Protein AF-A0A4Y7KXY8-F1 (afdb_monomer)

Sequence (74 aa):
MVSHHLDKNILEDVSSAESRIRAETIAAEDILRDLGAISIISSDSQA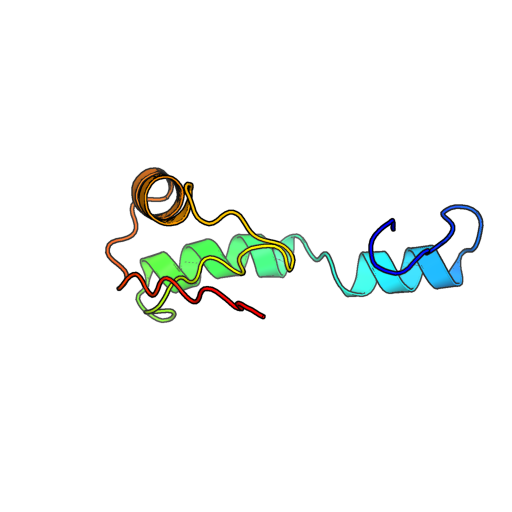MGRIGEVMQRTRAEGDTTMMEIIVIGN

Secondary structure (DSSP, 8-state):
-TTTT--TTSHHHHHHHHTT--HHHHHHHHHHHHTTS--EEE--BTTTB-TTTHHHHHHHHT--PEEE------

Foldseek 3Di:
DPVVPQDPVD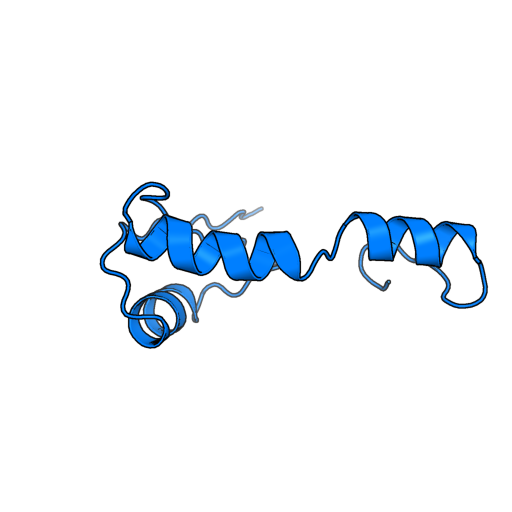VVSVVVVDVPDDPVVVVVVLVCQVVCVPQEDEACPPNPGDQPCRVVVCVVSVGPHDYDYDDPDD

Solvent-accessible surface area (backbone atoms only — not comparable to full-atom values): 4566 Å² total; per-residue (Å²): 89,77,97,77,70,43,49,86,88,39,69,68,43,42,51,60,48,54,76,67,66,48,71,67,62,56,59,48,46,56,56,35,37,73,71,56,76,45,52,71,49,68,16,46,28,90,77,84,38,48,68,89,43,46,70,60,51,41,55,73,74,70,47,87,55,48,77,44,84,50,72,74,69,135

Organism: Papaver somniferum (NCBI:txid3469)

InterPro domains:
  IPR006680 Amidohydrolase-related [PF01979] (2-59)
  IPR017951 Urease alpha subunit, C-terminal [PS51368] (1-58)
  IPR032466 Metal-dependent hydrolase [SSF51556] (1-62)
  IPR050112 Urease Alpha Subunit [PTHR43440] (1-63)

Radius of gyration: 15.08 Å; Cα contacts (8 Å, |Δi|>4): 72; chains: 1; bounding box: 34×24×38 Å

Nearest PDB structures (foldseek):
  7vai-assembly1_H  TM=4.097E-01  e=4.320E+00  Thermus thermophilus HB8
  3ag5-assembly1_B  TM=5.072E-01  e=8.574E+00  Staphylococcus aureus subsp. aureus NCTC 8325

Mean predicted aligned error: 6.23 Å

Structure (mmCIF, N/CA/C/O backbone):
data_AF-A0A4Y7KXY8-F1
#
_entry.id   AF-A0A4Y7KXY8-F1
#
loop_
_atom_site.group_PDB
_atom_site.id
_atom_site.type_symbol
_atom_site.label_atom_id
_atom_site.label_alt_id
_atom_site.label_comp_id
_atom_site.label_asym_id
_atom_site.label_entity_id
_atom_site.label_seq_id
_atom_site.pdbx_PDB_ins_code
_atom_site.Cartn_x
_atom_site.Cartn_y
_atom_site.Cartn_z
_atom_site.occupancy
_atom_site.B_iso_or_equiv
_atom_site.auth_seq_id
_atom_site.auth_comp_id
_atom_site.auth_asym_id
_atom_site.auth_atom_id
_atom_site.pdbx_PDB_model_num
ATOM 1 N N . MET A 1 1 ? 8.016 1.551 -11.530 1.00 78.50 1 MET A N 1
ATOM 2 C CA . MET A 1 1 ? 9.053 1.702 -12.576 1.00 78.50 1 MET A CA 1
ATOM 3 C C . MET A 1 1 ? 10.350 2.287 -12.027 1.00 78.50 1 MET A C 1
ATOM 5 O O . MET A 1 1 ? 11.337 1.577 -12.032 1.00 78.50 1 MET A O 1
ATOM 9 N N . VAL A 1 2 ? 10.364 3.504 -11.471 1.00 87.06 2 VAL A N 1
ATOM 10 C CA . VAL A 1 2 ? 11.620 4.200 -11.104 1.00 87.06 2 VAL A CA 1
ATOM 11 C C . VAL A 1 2 ? 12.388 3.578 -9.926 1.00 87.06 2 VAL A C 1
ATOM 13 O O . VAL A 1 2 ? 13.576 3.329 -10.059 1.00 87.06 2 VAL A O 1
ATOM 16 N N . SER A 1 3 ? 11.733 3.273 -8.798 1.00 84.19 3 SER A N 1
ATOM 17 C CA . SER A 1 3 ? 12.418 2.765 -7.586 1.00 84.19 3 SER A CA 1
ATOM 18 C C . SER A 1 3 ? 13.169 1.438 -7.804 1.00 84.19 3 SER A C 1
ATOM 20 O O . SER A 1 3 ? 14.199 1.189 -7.186 1.00 84.19 3 SER A O 1
ATOM 22 N N . HIS A 1 4 ? 12.696 0.614 -8.739 1.00 88.88 4 HIS A N 1
ATOM 23 C CA . HIS A 1 4 ? 13.313 -0.664 -9.097 1.00 88.88 4 HIS A CA 1
ATOM 24 C C . HIS A 1 4 ? 14.002 -0.641 -10.469 1.00 88.88 4 HIS A C 1
ATOM 26 O O . HIS A 1 4 ? 14.381 -1.696 -10.957 1.00 88.88 4 HIS A O 1
ATOM 32 N N . HIS A 1 5 ? 14.153 0.537 -11.090 1.00 88.94 5 HIS A N 1
ATOM 33 C CA . HIS A 1 5 ? 14.747 0.702 -12.424 1.00 88.94 5 HIS A CA 1
ATOM 34 C C . HIS A 1 5 ? 14.134 -0.215 -13.507 1.00 88.94 5 HIS A C 1
ATOM 36 O O . HIS A 1 5 ? 14.836 -0.670 -14.401 1.00 88.94 5 HIS A O 1
ATOM 42 N N . LEU A 1 6 ? 12.824 -0.475 -13.420 1.00 89.00 6 LEU A N 1
ATOM 43 C CA . LEU A 1 6 ? 12.076 -1.313 -14.367 1.00 89.00 6 LEU A CA 1
ATOM 44 C C . LEU A 1 6 ? 11.825 -0.554 -15.677 1.00 89.00 6 LEU A C 1
ATOM 46 O O . LEU A 1 6 ? 11.391 0.607 -15.637 1.00 89.00 6 LEU A O 1
ATOM 50 N N . ASP A 1 7 ? 12.025 -1.220 -16.815 1.00 89.56 7 ASP A N 1
ATOM 51 C CA . ASP A 1 7 ? 11.795 -0.667 -18.152 1.00 89.56 7 ASP A CA 1
ATOM 52 C C . ASP A 1 7 ? 10.387 -1.017 -18.662 1.00 89.56 7 ASP A C 1
ATOM 54 O 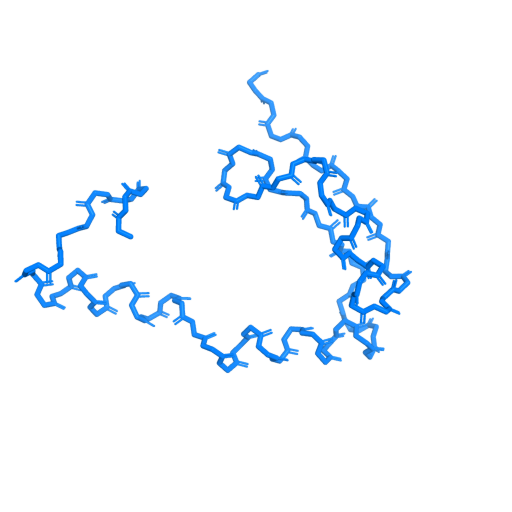O . ASP A 1 7 ? 9.969 -2.169 -18.710 1.00 89.56 7 ASP A O 1
ATOM 58 N N . LYS A 1 8 ? 9.648 -0.001 -19.115 1.00 90.31 8 LYS A N 1
ATOM 59 C CA . LYS A 1 8 ? 8.307 -0.152 -19.701 1.00 90.31 8 LYS A CA 1
ATOM 60 C C . LYS A 1 8 ? 8.283 -0.919 -21.027 1.00 90.31 8 LYS A C 1
ATOM 62 O O . LYS A 1 8 ? 7.214 -1.340 -21.455 1.00 90.31 8 LYS A O 1
ATOM 67 N N . ASN A 1 9 ? 9.424 -1.029 -21.707 1.00 93.19 9 ASN A N 1
ATOM 68 C CA . ASN A 1 9 ? 9.539 -1.735 -22.981 1.00 93.19 9 ASN A CA 1
ATOM 69 C C . ASN A 1 9 ? 9.763 -3.2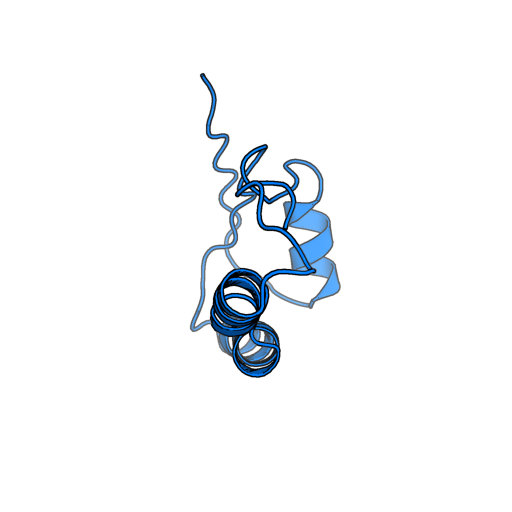45 -22.786 1.00 93.19 9 ASN A C 1
ATOM 71 O O . ASN A 1 9 ? 9.648 -4.006 -23.747 1.00 93.19 9 ASN A O 1
ATOM 75 N N . ILE A 1 10 ? 10.075 -3.681 -21.560 1.00 92.56 10 ILE A N 1
ATOM 76 C CA . ILE A 1 10 ? 10.268 -5.087 -21.205 1.00 92.56 10 ILE A CA 1
ATOM 77 C C . ILE A 1 10 ? 8.956 -5.608 -20.604 1.00 92.56 10 ILE A C 1
ATOM 79 O O . ILE A 1 10 ? 8.506 -5.154 -19.556 1.00 92.56 10 ILE A O 1
ATOM 83 N N . LEU A 1 11 ? 8.326 -6.581 -21.269 1.00 90.44 11 LEU A N 1
ATOM 84 C CA . LEU A 1 11 ? 7.031 -7.142 -20.849 1.00 90.44 11 LEU A CA 1
ATOM 85 C C . LEU A 1 11 ? 7.069 -7.762 -19.442 1.00 90.44 11 LEU A C 1
ATOM 87 O O . LEU A 1 11 ? 6.096 -7.662 -18.700 1.00 90.44 11 LEU A O 1
ATOM 91 N N . GLU A 1 12 ? 8.188 -8.380 -19.065 1.00 91.44 12 GLU A N 1
ATOM 92 C CA . GLU A 1 12 ? 8.379 -8.977 -17.737 1.00 91.44 12 GLU A CA 1
ATOM 93 C C . GLU A 1 12 ? 8.392 -7.917 -16.623 1.00 91.44 12 GLU A C 1
ATOM 95 O O . GLU A 1 12 ? 7.741 -8.081 -15.590 1.00 91.44 12 GLU A O 1
ATOM 100 N N . ASP A 1 13 ? 9.043 -6.780 -16.869 1.00 91.19 13 ASP A N 1
ATOM 101 C CA . ASP A 1 13 ? 9.101 -5.647 -15.943 1.00 91.19 13 ASP A CA 1
ATOM 102 C C . ASP A 1 13 ? 7.730 -4.986 -15.757 1.00 91.19 13 ASP A C 1
ATOM 104 O O . ASP A 1 13 ? 7.365 -4.593 -14.642 1.00 91.19 13 ASP A O 1
ATOM 108 N N . VAL A 1 14 ? 6.944 -4.901 -16.836 1.00 90.19 14 VAL A N 1
ATOM 109 C CA . VAL A 1 14 ? 5.550 -4.438 -16.786 1.00 90.19 14 VAL A CA 1
ATOM 110 C C . VAL A 1 14 ? 4.699 -5.412 -15.973 1.00 90.19 14 VAL A C 1
ATOM 112 O O . VAL A 1 14 ? 4.027 -4.987 -15.034 1.00 90.19 14 VAL A O 1
ATOM 115 N N . SER A 1 15 ? 4.804 -6.717 -16.238 1.00 89.62 15 SER A N 1
ATOM 116 C CA . SER A 1 15 ? 4.076 -7.743 -15.483 1.00 89.62 15 SER A CA 1
ATOM 117 C C . SER A 1 15 ? 4.427 -7.730 -13.987 1.00 89.62 15 SER A C 1
ATOM 119 O O . SER A 1 15 ? 3.539 -7.908 -13.154 1.00 89.62 15 SER A O 1
ATOM 121 N N . SER A 1 16 ? 5.692 -7.478 -13.633 1.00 86.25 16 SER A N 1
ATOM 122 C CA . SER A 1 16 ? 6.163 -7.354 -12.242 1.00 86.25 16 SER A CA 1
ATOM 123 C C . SER A 1 16 ? 5.641 -6.095 -11.534 1.00 86.25 16 SER A C 1
ATOM 125 O O . SER A 1 16 ? 5.469 -6.067 -10.306 1.00 86.25 16 SER A O 1
ATOM 127 N N . ALA A 1 17 ? 5.394 -5.020 -12.287 1.00 88.75 17 ALA A N 1
ATOM 128 C CA . ALA A 1 17 ? 4.766 -3.814 -11.762 1.00 88.75 17 ALA A CA 1
ATOM 129 C C . ALA A 1 17 ? 3.253 -4.013 -11.559 1.00 88.75 17 ALA A C 1
ATOM 131 O O . ALA A 1 17 ? 2.733 -3.679 -10.492 1.00 88.75 17 ALA A O 1
ATOM 132 N N . GLU A 1 18 ? 2.568 -4.608 -12.537 1.00 90.69 18 GLU A N 1
ATOM 133 C CA . GLU A 1 18 ? 1.125 -4.890 -12.491 1.00 90.69 18 GLU A CA 1
ATOM 134 C C . GLU A 1 18 ? 0.761 -5.921 -11.418 1.00 90.69 18 GLU A C 1
ATOM 136 O O . GLU A 1 18 ? -0.276 -5.808 -10.768 1.00 90.69 18 GLU A O 1
ATOM 141 N N . SER A 1 19 ? 1.636 -6.893 -11.144 1.00 91.56 19 SER A N 1
ATOM 142 C CA . SER A 1 19 ? 1.400 -7.845 -10.055 1.00 91.56 19 SER A CA 1
ATOM 143 C C . SER A 1 19 ? 1.444 -7.195 -8.667 1.00 91.56 19 SER A C 1
ATOM 145 O O . SER A 1 19 ? 0.898 -7.757 -7.718 1.00 91.56 19 SER A O 1
ATOM 147 N N . ARG A 1 20 ? 2.115 -6.041 -8.527 1.00 91.44 20 ARG A N 1
ATOM 148 C CA . ARG A 1 20 ? 2.266 -5.313 -7.255 1.00 91.44 20 ARG A CA 1
ATOM 149 C C . ARG A 1 20 ? 1.219 -4.227 -7.053 1.00 91.44 20 ARG A C 1
ATOM 151 O O . ARG A 1 20 ? 0.708 -4.092 -5.946 1.00 91.44 20 ARG A O 1
ATOM 158 N N . ILE A 1 21 ? 0.911 -3.451 -8.087 1.00 91.50 21 ILE A N 1
ATOM 159 C CA . ILE A 1 21 ? -0.065 -2.360 -7.999 1.00 91.50 21 ILE A CA 1
ATOM 160 C C . ILE A 1 21 ? -1.423 -2.886 -8.453 1.00 91.50 21 ILE A C 1
ATOM 162 O O . ILE A 1 21 ? -1.705 -2.950 -9.646 1.00 91.50 21 ILE A O 1
ATOM 166 N N . ARG A 1 22 ? -2.254 -3.278 -7.485 1.00 95.50 22 ARG A N 1
ATOM 167 C CA . ARG A 1 22 ? -3.554 -3.915 -7.730 1.00 95.50 22 ARG A CA 1
ATOM 168 C C . ARG A 1 22 ? -4.667 -3.020 -7.203 1.00 95.50 22 ARG A C 1
ATOM 170 O O . ARG A 1 22 ? -4.719 -2.731 -6.008 1.00 95.50 22 ARG A O 1
ATOM 177 N N . ALA A 1 23 ? -5.542 -2.567 -8.094 1.00 93.62 23 ALA A N 1
ATOM 178 C CA . ALA A 1 23 ? -6.610 -1.632 -7.745 1.00 93.62 23 ALA A CA 1
ATOM 179 C C . ALA A 1 23 ? -7.607 -2.246 -6.751 1.00 93.62 23 ALA A C 1
ATOM 181 O O . ALA A 1 23 ? -8.126 -1.553 -5.880 1.00 93.62 23 ALA A O 1
ATOM 182 N N . GLU A 1 24 ? -7.830 -3.556 -6.845 1.00 94.75 24 GLU A N 1
ATOM 183 C CA . GLU A 1 24 ? -8.768 -4.294 -6.006 1.00 94.75 24 GLU A CA 1
ATOM 184 C C . GLU A 1 24 ? -8.335 -4.287 -4.543 1.00 94.75 24 GLU A C 1
ATOM 186 O O . GLU A 1 24 ? -9.154 -4.060 -3.658 1.00 94.75 24 GLU A O 1
ATOM 191 N N . THR A 1 25 ? -7.045 -4.512 -4.278 1.00 94.00 25 THR A N 1
ATOM 192 C CA . THR A 1 25 ? -6.532 -4.534 -2.904 1.00 94.00 25 THR A CA 1
ATOM 193 C C . THR A 1 25 ? -6.420 -3.135 -2.317 1.00 94.00 25 THR A C 1
ATOM 195 O O . THR A 1 25 ? -6.629 -2.991 -1.121 1.00 94.00 25 THR A O 1
ATOM 198 N N . ILE A 1 26 ? -6.146 -2.119 -3.144 1.00 92.44 26 ILE A N 1
ATOM 199 C CA . ILE A 1 26 ? -6.129 -0.714 -2.708 1.00 92.44 26 ILE A CA 1
ATOM 200 C C . ILE A 1 26 ? -7.537 -0.287 -2.272 1.00 92.44 26 ILE A C 1
ATOM 202 O O . ILE A 1 26 ? -7.708 0.218 -1.173 1.00 92.44 26 ILE A O 1
ATOM 206 N N . ALA A 1 27 ? -8.564 -0.572 -3.079 1.00 91.69 27 ALA A N 1
ATOM 207 C CA . ALA A 1 27 ? -9.946 -0.252 -2.716 1.00 91.69 27 ALA A CA 1
ATOM 208 C C . ALA A 1 27 ? -10.456 -1.076 -1.518 1.00 91.69 27 ALA A C 1
ATOM 210 O O . ALA A 1 27 ? -11.252 -0.592 -0.716 1.00 91.69 27 ALA A O 1
ATOM 211 N N . ALA A 1 28 ? -10.017 -2.332 -1.390 1.00 93.31 28 ALA A N 1
ATOM 212 C CA . ALA A 1 28 ? -10.361 -3.157 -0.237 1.00 93.31 28 ALA A CA 1
ATOM 213 C C . ALA A 1 28 ? -9.722 -2.640 1.061 1.00 93.31 28 ALA A C 1
ATOM 215 O O . ALA A 1 28 ? -10.324 -2.796 2.121 1.00 93.31 28 ALA A O 1
ATOM 216 N N . GLU A 1 29 ? -8.532 -2.036 0.990 1.00 91.06 29 GLU A N 1
ATOM 217 C CA . GLU A 1 29 ? -7.860 -1.439 2.146 1.00 91.06 29 GLU A CA 1
ATOM 218 C C . GLU A 1 29 ? -8.734 -0.362 2.796 1.00 91.06 29 GLU A C 1
ATOM 220 O O . GLU A 1 29 ? -8.951 -0.432 4.002 1.00 91.06 29 GLU A O 1
ATOM 225 N N . ASP A 1 30 ? -9.313 0.543 2.001 1.00 88.81 30 ASP A N 1
ATOM 226 C CA . ASP A 1 30 ? -10.204 1.608 2.486 1.00 88.81 30 ASP A CA 1
ATOM 227 C C . ASP A 1 30 ? -11.377 1.030 3.300 1.00 88.81 30 ASP A C 1
ATOM 229 O O . ASP A 1 30 ? -11.620 1.424 4.438 1.00 88.81 30 ASP A O 1
ATOM 233 N N . ILE A 1 31 ? -12.044 0.000 2.767 1.00 89.94 31 ILE A N 1
ATOM 234 C CA . ILE A 1 31 ? -13.164 -0.667 3.453 1.00 89.94 31 ILE A CA 1
ATOM 235 C C . ILE A 1 31 ? -12.695 -1.356 4.743 1.00 89.94 31 ILE A C 1
ATOM 237 O O . ILE A 1 31 ? -13.401 -1.363 5.751 1.00 89.94 31 ILE A O 1
ATOM 241 N N . LEU A 1 32 ? -11.518 -1.984 4.731 1.00 90.50 32 LEU A N 1
ATOM 242 C CA . LEU A 1 32 ? -10.982 -2.667 5.909 1.00 90.50 32 LEU A CA 1
ATOM 243 C C . LEU A 1 32 ? -10.580 -1.688 7.018 1.00 90.50 32 LEU A C 1
ATOM 245 O O . LEU A 1 32 ? -10.681 -2.053 8.195 1.00 90.50 32 LEU A O 1
ATOM 249 N N . ARG A 1 33 ? -10.150 -0.472 6.669 1.00 88.94 33 ARG A N 1
ATOM 250 C CA . ARG A 1 33 ? -9.883 0.591 7.645 1.00 88.94 33 ARG A CA 1
ATOM 251 C C . ARG A 1 33 ? -11.180 1.134 8.252 1.00 88.94 33 ARG A C 1
ATOM 253 O O . ARG A 1 33 ? -11.288 1.127 9.479 1.00 88.94 33 ARG A O 1
ATOM 260 N N . ASP A 1 34 ? -12.208 1.376 7.434 1.00 86.50 34 ASP A N 1
ATOM 261 C CA . ASP A 1 34 ? -13.548 1.778 7.901 1.00 86.50 34 ASP A CA 1
ATOM 262 C C . ASP A 1 34 ? -14.170 0.753 8.869 1.00 86.50 34 ASP A C 1
ATOM 264 O O . ASP A 1 34 ? -14.824 1.097 9.857 1.00 86.50 34 ASP A O 1
ATOM 268 N N . LEU A 1 35 ? -13.958 -0.540 8.603 1.00 89.62 35 LEU A N 1
ATOM 269 C CA . LEU A 1 35 ? -14.407 -1.630 9.476 1.00 89.62 35 LEU A CA 1
ATOM 270 C C . LEU A 1 35 ? -13.567 -1.771 10.758 1.00 89.62 35 LEU A C 1
ATOM 272 O O . LEU A 1 35 ? -13.900 -2.588 11.620 1.00 89.62 35 LEU A O 1
ATOM 276 N N . GLY A 1 36 ? -12.469 -1.023 10.886 1.00 86.12 36 GLY A N 1
ATOM 277 C CA . GLY A 1 36 ? -11.518 -1.111 11.993 1.00 86.12 36 GLY A CA 1
ATOM 278 C C . GLY A 1 36 ? -10.662 -2.382 11.985 1.00 86.12 36 GLY A C 1
ATOM 279 O O . GLY A 1 36 ? -10.021 -2.692 12.991 1.00 86.12 36 GLY A O 1
ATOM 280 N N . ALA A 1 37 ? -10.644 -3.134 10.879 1.00 89.44 37 ALA A N 1
ATOM 281 C CA . ALA A 1 37 ? -9.817 -4.333 10.731 1.00 89.44 37 ALA A CA 1
ATOM 282 C C . ALA A 1 37 ? -8.327 -3.987 10.561 1.00 89.44 37 ALA A C 1
ATOM 284 O O . ALA A 1 37 ? -7.460 -4.773 10.946 1.00 89.44 37 ALA A O 1
ATOM 285 N N . ILE A 1 38 ? -8.035 -2.798 10.026 1.00 86.69 38 ILE A N 1
ATOM 286 C CA . ILE A 1 38 ? -6.706 -2.184 10.011 1.00 86.69 38 ILE A CA 1
ATOM 287 C C . ILE A 1 38 ? -6.741 -1.004 10.980 1.00 86.69 38 ILE A C 1
ATOM 289 O O . ILE A 1 38 ? -7.518 -0.073 10.810 1.00 86.69 38 ILE A O 1
ATOM 293 N N . SER A 1 39 ? -5.913 -1.054 12.019 1.00 84.62 39 SER A N 1
ATOM 294 C CA . SER A 1 39 ? -5.987 -0.116 13.146 1.00 84.62 39 SER A CA 1
ATOM 295 C C . SER A 1 39 ? -4.830 0.877 13.217 1.00 84.62 39 SER A C 1
ATOM 297 O O . SER A 1 39 ? -4.874 1.777 14.056 1.00 84.62 39 SER A O 1
ATOM 299 N N . ILE A 1 40 ? -3.817 0.730 12.355 1.00 87.25 40 ILE A N 1
ATOM 300 C CA . ILE A 1 40 ? -2.605 1.554 12.339 1.00 87.25 40 ILE A CA 1
ATOM 301 C C . ILE A 1 40 ? -2.325 2.038 10.917 1.00 87.25 40 ILE A C 1
ATOM 303 O O . ILE A 1 40 ? -2.238 1.227 9.996 1.00 87.25 40 ILE A O 1
ATOM 307 N N . ILE A 1 41 ? -2.119 3.348 10.761 1.00 86.00 41 ILE A N 1
ATOM 308 C CA . ILE A 1 41 ? -1.626 3.964 9.520 1.00 86.00 41 ILE A CA 1
ATOM 309 C C . ILE A 1 41 ? -0.226 4.530 9.767 1.00 86.00 41 ILE A C 1
ATOM 311 O O . ILE A 1 41 ? -0.005 5.264 10.735 1.00 86.00 41 ILE A O 1
ATOM 315 N N . SER A 1 42 ? 0.706 4.211 8.863 1.00 86.62 42 SER A N 1
ATOM 316 C CA . SER A 1 42 ? 2.099 4.660 8.904 1.00 86.62 42 SER A CA 1
ATOM 317 C C . SER A 1 42 ? 2.483 5.509 7.696 1.00 86.62 42 SER A C 1
ATOM 319 O O . SER A 1 42 ? 1.847 5.477 6.647 1.00 86.62 42 SER A O 1
ATOM 321 N N . SER A 1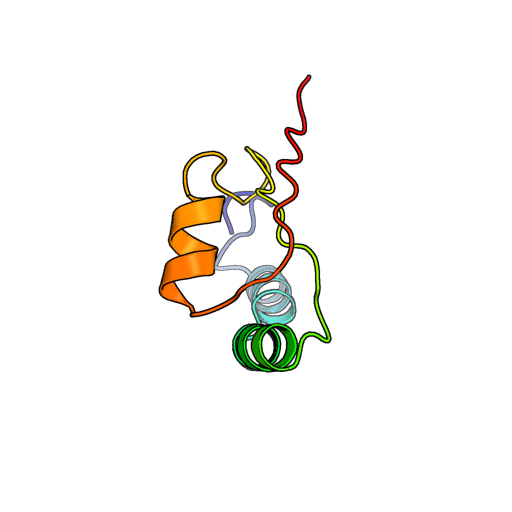 43 ? 3.533 6.312 7.865 1.00 83.88 43 SER A N 1
ATOM 322 C CA . SER A 1 43 ? 3.978 7.285 6.868 1.00 83.88 43 SER A CA 1
ATOM 323 C C . SER A 1 43 ? 4.804 6.714 5.725 1.00 83.88 43 SER A C 1
ATOM 325 O O . SER A 1 43 ? 4.877 7.366 4.689 1.00 83.88 43 SER A O 1
ATOM 327 N N . ASP A 1 44 ? 5.488 5.588 5.950 1.00 87.12 44 ASP A N 1
ATOM 328 C CA . ASP A 1 44 ? 6.540 5.056 5.072 1.00 87.12 44 ASP A CA 1
ATOM 329 C C . ASP A 1 44 ? 7.498 6.147 4.535 1.00 87.12 44 ASP A C 1
ATOM 331 O O . ASP A 1 44 ? 7.735 6.316 3.333 1.00 87.12 44 ASP A O 1
ATOM 335 N N . SER A 1 45 ? 7.969 6.996 5.454 1.00 84.88 45 SER A N 1
ATOM 336 C CA . SER A 1 45 ? 8.714 8.216 5.135 1.00 84.88 45 SER A CA 1
ATOM 337 C C . SER A 1 45 ? 9.935 7.931 4.262 1.00 84.88 45 SER A C 1
ATOM 339 O O . SER A 1 45 ? 10.790 7.143 4.643 1.00 84.88 45 SER A O 1
ATOM 341 N N . GLN A 1 46 ? 10.045 8.630 3.125 1.00 83.69 46 GLN A N 1
ATOM 342 C CA . GLN A 1 46 ? 11.163 8.532 2.164 1.00 83.69 46 GLN A CA 1
ATOM 343 C C . GLN A 1 46 ? 11.311 7.175 1.450 1.00 83.69 46 GLN A C 1
ATOM 345 O O . GLN A 1 46 ? 12.111 7.085 0.520 1.00 83.69 46 GLN A O 1
ATOM 350 N N . ALA A 1 47 ? 10.530 6.157 1.820 1.00 84.75 47 ALA A N 1
ATOM 351 C CA . ALA A 1 47 ? 10.623 4.808 1.263 1.00 84.75 47 AL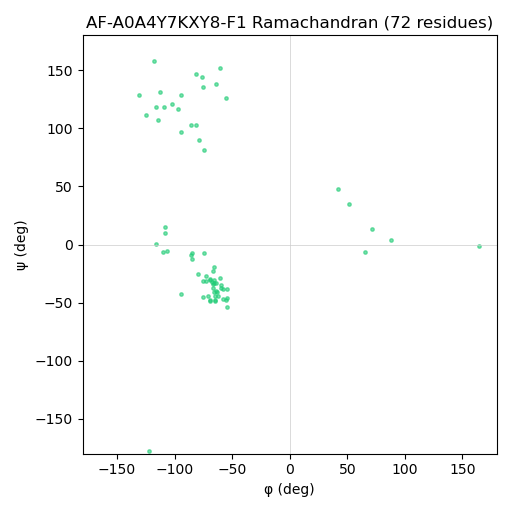A A CA 1
ATOM 352 C C . ALA A 1 47 ? 9.370 4.351 0.500 1.00 84.75 47 ALA A C 1
ATOM 354 O O . ALA A 1 47 ? 9.409 3.268 -0.063 1.00 84.75 47 ALA A O 1
ATOM 355 N N . MET A 1 48 ? 8.338 5.203 0.407 1.00 87.12 48 MET A N 1
ATOM 356 C CA . MET A 1 48 ? 7.269 5.270 -0.618 1.00 87.12 48 MET A CA 1
ATOM 357 C C . MET A 1 48 ? 6.078 6.127 -0.146 1.00 87.12 48 MET A C 1
ATOM 359 O O . MET A 1 48 ? 5.151 6.381 -0.918 1.00 87.12 48 MET A O 1
ATOM 363 N N . GLY A 1 49 ? 6.123 6.656 1.078 1.00 84.56 49 GLY A N 1
ATOM 364 C CA . GLY A 1 49 ? 5.122 7.554 1.634 1.00 84.56 49 GLY A CA 1
ATOM 365 C C . GLY A 1 49 ? 5.661 8.916 2.090 1.00 84.56 49 GLY A C 1
ATOM 366 O O . GLY A 1 49 ? 6.816 9.299 1.868 1.00 84.56 49 GLY A O 1
ATOM 367 N N . ARG A 1 50 ? 4.750 9.727 2.639 1.00 86.50 50 ARG A N 1
ATOM 368 C CA . ARG A 1 50 ? 4.947 11.162 2.890 1.00 86.50 50 ARG A CA 1
ATOM 369 C C . ARG A 1 50 ? 4.696 11.488 4.359 1.00 86.50 50 ARG A C 1
ATOM 371 O O . ARG A 1 50 ? 3.553 11.488 4.809 1.00 86.50 50 ARG A O 1
ATOM 378 N N . ILE A 1 51 ? 5.763 11.853 5.075 1.00 86.50 51 ILE A N 1
ATOM 379 C CA . ILE A 1 51 ? 5.742 12.118 6.524 1.00 86.50 51 ILE A CA 1
ATOM 380 C C . ILE A 1 51 ? 4.695 13.156 6.954 1.00 86.50 51 ILE A C 1
ATOM 382 O O . ILE A 1 51 ? 4.053 12.998 7.987 1.00 86.50 51 ILE A O 1
ATOM 386 N N . GLY A 1 52 ? 4.497 14.204 6.149 1.00 87.12 52 GLY A N 1
ATOM 387 C CA . GLY A 1 52 ? 3.611 15.324 6.478 1.00 87.12 52 GLY A CA 1
ATOM 388 C C . GLY A 1 52 ? 2.138 15.114 6.127 1.00 87.12 52 GLY A C 1
ATOM 389 O O . GLY A 1 52 ? 1.321 15.955 6.483 1.00 87.12 52 GLY A O 1
ATOM 390 N N . GLU A 1 53 ? 1.782 14.028 5.432 1.00 89.50 53 GLU A N 1
ATOM 391 C CA . GLU A 1 53 ? 0.421 13.832 4.906 1.00 89.50 53 GLU A CA 1
ATOM 392 C C . GLU A 1 53 ? -0.394 12.788 5.672 1.00 89.50 53 GLU A C 1
ATOM 394 O O . GLU A 1 53 ? -1.582 12.650 5.406 1.00 89.50 53 GLU A O 1
ATOM 399 N N . VAL A 1 54 ? 0.204 12.081 6.636 1.00 85.50 54 VAL A N 1
ATOM 400 C CA . VAL A 1 54 ? -0.447 10.959 7.336 1.00 85.50 54 VAL A CA 1
ATOM 401 C C . VAL A 1 54 ? -1.782 11.380 7.949 1.00 85.50 54 VAL A C 1
ATOM 403 O O . VAL A 1 54 ? -2.818 10.828 7.607 1.00 85.50 54 VAL A O 1
ATOM 406 N N . MET A 1 55 ? -1.778 12.439 8.764 1.00 83.94 55 MET A N 1
ATOM 407 C CA . MET A 1 55 ? -2.991 12.937 9.421 1.00 83.94 55 MET A CA 1
ATOM 408 C C . MET A 1 55 ? -4.038 13.401 8.393 1.00 83.94 55 MET A C 1
ATOM 410 O O . MET A 1 55 ? -5.225 13.099 8.507 1.00 83.94 55 MET A O 1
ATOM 414 N N . GLN A 1 56 ? -3.596 14.140 7.370 1.00 87.81 56 GLN A N 1
ATOM 415 C CA . GLN A 1 56 ? -4.493 14.669 6.347 1.00 87.81 56 GLN A CA 1
ATOM 416 C C . GLN A 1 56 ? -5.179 13.544 5.563 1.00 87.81 56 GLN A C 1
ATOM 418 O O . GLN A 1 56 ? -6.371 13.661 5.297 1.00 87.81 56 GLN A O 1
ATOM 423 N N . ARG A 1 57 ? -4.455 12.472 5.223 1.00 85.69 57 ARG A N 1
ATOM 424 C CA . ARG A 1 57 ? -4.994 11.320 4.488 1.00 85.69 57 ARG A CA 1
ATOM 425 C C . ARG A 1 57 ? -5.980 10.522 5.333 1.00 85.69 57 ARG A C 1
ATOM 427 O O . ARG A 1 57 ? -7.112 10.356 4.901 1.00 85.69 57 ARG A O 1
ATOM 434 N N . THR A 1 58 ? -5.619 10.196 6.577 1.00 84.69 58 THR A N 1
ATOM 435 C CA . THR A 1 58 ? -6.519 9.501 7.514 1.00 84.69 58 THR A CA 1
ATOM 436 C C . THR A 1 58 ? -7.847 10.243 7.681 1.00 84.69 58 THR A C 1
ATOM 438 O O . THR A 1 58 ? -8.915 9.650 7.581 1.00 84.69 58 THR A O 1
ATOM 441 N N . ARG A 1 59 ? -7.814 11.572 7.867 1.00 77.50 59 ARG A N 1
ATOM 442 C CA . ARG A 1 59 ? -9.054 12.357 7.993 1.00 77.50 59 ARG A CA 1
ATOM 443 C C . ARG A 1 59 ? -9.817 12.539 6.684 1.00 77.50 59 ARG A C 1
ATOM 445 O O . ARG A 1 59 ? -11.033 12.688 6.739 1.00 77.50 59 ARG A O 1
ATOM 452 N N . ALA A 1 60 ? -9.137 12.592 5.539 1.00 76.38 60 ALA A N 1
ATOM 453 C CA . ALA A 1 60 ? -9.797 12.714 4.239 1.00 76.38 60 ALA A CA 1
ATOM 454 C C . ALA A 1 60 ? -10.623 11.466 3.898 1.00 76.38 60 ALA A C 1
ATOM 456 O O . ALA A 1 60 ? -11.653 11.585 3.240 1.00 76.38 60 ALA A O 1
ATOM 457 N N . GLU A 1 61 ? -10.184 10.306 4.380 1.00 74.62 61 GLU A N 1
ATOM 458 C CA . GLU A 1 61 ? -10.848 9.016 4.181 1.00 74.62 61 GLU A CA 1
ATOM 459 C C . GLU A 1 61 ? -11.944 8.745 5.226 1.00 74.62 61 GLU A C 1
ATOM 461 O O . GLU A 1 61 ? -12.757 7.855 5.035 1.00 74.62 61 GLU A O 1
ATOM 466 N N . GLY A 1 62 ? -12.050 9.570 6.277 1.00 72.75 62 GLY A N 1
ATOM 467 C CA . GLY A 1 62 ? -13.070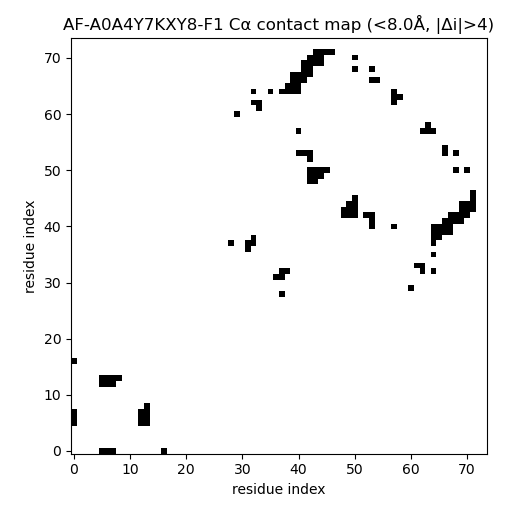 9.426 7.326 1.00 72.75 62 GLY A CA 1
ATOM 468 C C . GLY A 1 62 ? -12.667 8.501 8.478 1.00 72.75 62 GLY A C 1
ATOM 469 O O . GLY A 1 62 ? -13.449 8.315 9.411 1.00 72.75 62 GLY A O 1
ATOM 470 N N . ASP A 1 63 ? -11.434 7.997 8.456 1.00 70.00 63 ASP A N 1
ATOM 471 C CA . ASP A 1 63 ? -10.905 7.031 9.411 1.00 70.00 63 ASP A CA 1
ATOM 472 C C . ASP A 1 63 ? -10.536 7.648 10.772 1.00 70.00 63 ASP A C 1
ATOM 474 O O . ASP A 1 63 ? -9.992 8.754 10.879 1.00 70.00 63 ASP A O 1
ATOM 478 N N . THR A 1 64 ? -10.762 6.883 11.846 1.00 63.38 64 THR A N 1
ATOM 479 C CA . THR A 1 64 ? -10.325 7.211 13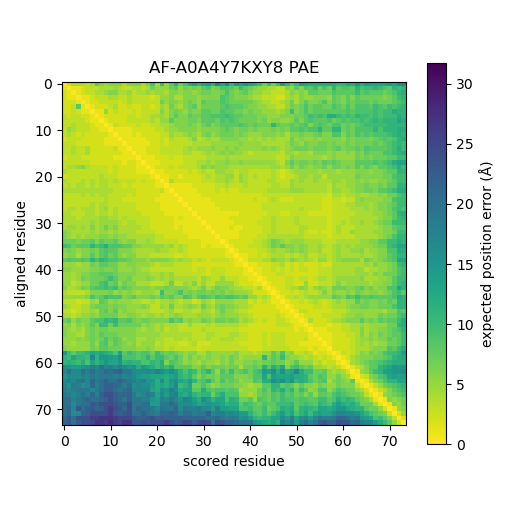.222 1.00 63.38 64 THR A CA 1
ATOM 480 C C . THR A 1 64 ? -9.176 6.326 13.719 1.00 63.38 64 THR A C 1
ATOM 482 O O . THR A 1 64 ? -8.931 6.247 14.924 1.00 63.38 64 THR A O 1
ATOM 485 N N . THR A 1 65 ? -8.498 5.615 12.818 1.00 71.19 65 THR A N 1
ATOM 486 C CA . THR A 1 65 ? -7.420 4.664 13.134 1.00 71.19 65 THR A CA 1
ATOM 487 C C . THR A 1 65 ? -6.238 5.330 13.849 1.00 71.19 65 THR A C 1
ATOM 489 O O . THR A 1 65 ? -5.956 6.513 13.638 1.00 71.19 65 THR A O 1
ATOM 492 N N . MET A 1 66 ? -5.510 4.569 14.675 1.00 61.25 66 MET A N 1
ATOM 493 C CA . MET A 1 66 ? -4.308 5.061 15.356 1.00 61.25 66 MET A CA 1
ATOM 494 C C . MET A 1 66 ? -3.223 5.417 14.331 1.00 61.25 66 MET A C 1
ATOM 496 O O . MET A 1 66 ? -2.989 4.699 13.361 1.00 61.25 66 MET A O 1
ATOM 500 N N . MET A 1 67 ? -2.543 6.539 14.553 1.00 65.19 67 MET A N 1
ATOM 501 C CA . MET A 1 67 ? -1.506 7.050 13.661 1.00 65.19 67 MET A CA 1
ATOM 502 C C . MET A 1 67 ? -0.122 6.738 14.234 1.00 65.19 67 MET A C 1
ATOM 504 O O . MET A 1 67 ? 0.214 7.216 15.318 1.00 65.19 67 MET A O 1
ATOM 508 N N . GLU A 1 68 ? 0.698 5.996 13.491 1.00 63.81 68 GLU A N 1
ATOM 509 C CA . GLU A 1 68 ? 2.088 5.719 13.858 1.00 63.81 68 GLU A CA 1
ATOM 510 C C . GLU A 1 68 ? 3.035 6.372 12.845 1.00 63.81 68 GLU A C 1
ATOM 512 O O . GLU A 1 68 ? 3.179 5.934 11.706 1.00 63.81 68 GLU A O 1
ATOM 517 N N . ILE A 1 69 ? 3.710 7.453 13.242 1.00 62.53 69 ILE A N 1
ATOM 518 C CA . ILE A 1 69 ? 4.733 8.067 12.390 1.00 62.53 69 ILE A CA 1
ATOM 519 C C . ILE A 1 69 ? 6.014 7.237 12.502 1.00 62.53 69 ILE A C 1
ATOM 521 O O . ILE A 1 69 ? 6.872 7.513 13.338 1.00 62.53 69 ILE A O 1
ATOM 525 N N . ILE A 1 70 ? 6.166 6.239 11.634 1.00 62.53 70 ILE A N 1
ATOM 526 C CA . ILE A 1 70 ? 7.444 5.542 11.476 1.00 62.53 70 ILE A CA 1
ATOM 527 C C . ILE A 1 70 ? 8.329 6.387 10.554 1.00 62.53 70 ILE A C 1
ATOM 529 O O . ILE A 1 70 ? 8.131 6.425 9.338 1.00 62.53 70 ILE A O 1
ATOM 533 N N . VAL A 1 71 ? 9.292 7.096 11.145 1.00 58.66 71 VAL A N 1
ATOM 534 C CA . VAL A 1 71 ? 10.407 7.7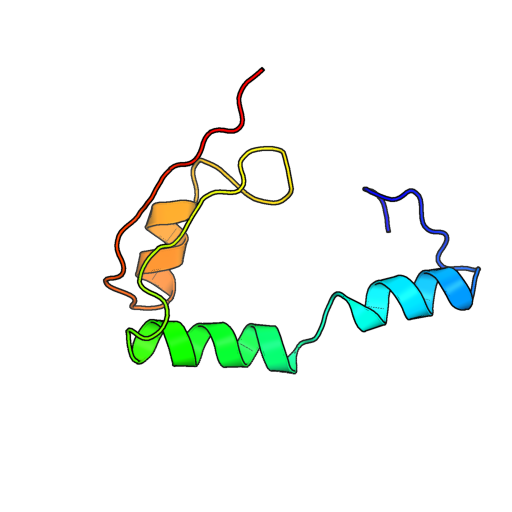04 10.411 1.00 58.66 71 VAL A CA 1
ATOM 535 C C . VAL A 1 71 ? 11.480 6.634 10.291 1.00 58.66 71 VAL A C 1
ATOM 537 O O . VAL A 1 71 ? 12.184 6.358 11.261 1.00 58.66 71 VAL A O 1
ATOM 540 N N . ILE A 1 72 ? 11.602 6.011 9.118 1.00 57.34 72 ILE A N 1
ATOM 541 C CA . ILE A 1 72 ? 12.762 5.168 8.815 1.00 57.34 72 ILE A CA 1
ATOM 542 C C . ILE A 1 72 ? 13.930 6.128 8.552 1.00 57.34 72 ILE A C 1
ATOM 544 O O . ILE A 1 72 ? 14.186 6.545 7.426 1.00 57.34 72 ILE A O 1
ATOM 548 N N . GLY A 1 73 ? 14.537 6.604 9.639 1.00 53.16 73 GLY A N 1
ATOM 549 C CA . GLY A 1 73 ? 15.731 7.439 9.618 1.00 53.16 73 GLY A CA 1
ATOM 550 C C . GLY A 1 73 ? 16.992 6.592 9.461 1.00 53.16 73 GLY A C 1
ATOM 551 O O . GLY A 1 73 ? 17.050 5.467 9.957 1.00 53.16 73 GLY A O 1
ATOM 552 N N . ASN A 1 74 ? 17.981 7.164 8.774 1.00 45.78 74 ASN A N 1
ATOM 553 C CA . ASN A 1 74 ? 19.393 6.798 8.919 1.00 45.78 74 ASN A CA 1
ATOM 554 C C . ASN A 1 74 ? 19.888 7.091 10.340 1.00 45.78 74 ASN A C 1
ATOM 556 O O . ASN A 1 74 ? 19.408 8.094 10.920 1.00 45.78 74 ASN A O 1
#

pLDDT: mean 83.41, std 10.95, range [45.78, 95.5]